Protein AF-A0A925CNV4-F1 (afdb_monomer_lite)

Structure (mmCIF, N/CA/C/O backbone):
data_AF-A0A925CNV4-F1
#
_entry.id   AF-A0A925CNV4-F1
#
loop_
_atom_site.group_PDB
_atom_site.id
_atom_site.type_symbol
_atom_site.label_atom_id
_atom_site.label_alt_id
_atom_site.label_comp_id
_atom_site.label_asym_id
_atom_site.label_entity_id
_atom_site.label_seq_id
_atom_site.pdbx_PDB_ins_code
_atom_site.Cartn_x
_atom_site.Cartn_y
_atom_site.Cartn_z
_atom_site.occupancy
_atom_site.B_iso_or_equiv
_atom_site.auth_seq_id
_atom_site.auth_comp_id
_atom_site.auth_asym_id
_atom_site.auth_atom_id
_atom_site.pdbx_PDB_model_num
ATOM 1 N N . MET A 1 1 ? 43.389 -27.251 -29.820 1.00 46.66 1 MET A N 1
ATOM 2 C CA . MET A 1 1 ? 42.623 -26.073 -30.280 1.00 46.66 1 MET A CA 1
ATOM 3 C C . MET A 1 1 ? 41.495 -25.811 -29.284 1.00 46.66 1 MET A C 1
ATOM 5 O O . MET A 1 1 ? 40.632 -26.674 -29.190 1.00 46.66 1 MET A O 1
ATOM 9 N N . PRO A 1 2 ? 41.502 -24.724 -28.491 1.00 57.41 2 PRO A N 1
ATOM 10 C CA . PRO A 1 2 ? 40.373 -24.365 -27.634 1.00 57.41 2 PRO A CA 1
ATOM 11 C C . PRO A 1 2 ? 39.483 -23.304 -28.312 1.00 57.41 2 PRO A C 1
ATOM 13 O O . PRO A 1 2 ? 39.991 -22.350 -28.891 1.00 57.41 2 PRO A O 1
ATOM 16 N N . GLY A 1 3 ? 38.159 -23.454 -28.227 1.00 49.75 3 GLY A N 1
ATOM 17 C CA . GLY A 1 3 ? 37.179 -22.469 -28.708 1.00 49.75 3 GLY A CA 1
ATOM 18 C C . GLY A 1 3 ? 35.750 -23.004 -28.580 1.00 49.75 3 GLY A C 1
ATOM 19 O O . GLY A 1 3 ? 35.311 -23.772 -29.427 1.00 49.75 3 GLY A O 1
ATOM 20 N N . GLY A 1 4 ? 35.063 -22.682 -27.477 1.00 61.28 4 GLY A N 1
ATOM 21 C CA . GLY A 1 4 ? 33.735 -23.219 -27.134 1.00 61.28 4 GLY A CA 1
ATOM 22 C C . GLY A 1 4 ? 32.550 -22.405 -27.671 1.00 61.28 4 GLY A C 1
ATOM 23 O O . GLY A 1 4 ? 32.753 -21.427 -28.383 1.00 61.28 4 GLY A O 1
ATOM 24 N N . PRO A 1 5 ? 31.304 -22.733 -27.287 1.00 55.75 5 PRO A N 1
ATOM 25 C CA . PRO A 1 5 ? 30.198 -21.792 -27.372 1.00 55.75 5 PRO A CA 1
ATOM 26 C C . PRO A 1 5 ? 30.053 -21.033 -26.046 1.00 55.75 5 PRO A C 1
ATOM 28 O O . PRO A 1 5 ? 29.620 -21.579 -25.030 1.00 55.75 5 PRO A O 1
ATOM 31 N N . SER A 1 6 ? 30.409 -19.747 -26.068 1.00 64.50 6 SER A N 1
ATOM 32 C CA . SER A 1 6 ? 30.023 -18.791 -25.028 1.00 64.50 6 SER A CA 1
ATOM 33 C C . SER A 1 6 ? 28.496 -18.676 -25.035 1.00 64.50 6 SER A C 1
ATOM 35 O O . SER A 1 6 ? 27.905 -18.159 -25.984 1.00 64.50 6 SER A O 1
ATOM 37 N N . ALA A 1 7 ? 27.837 -19.241 -24.023 1.00 66.44 7 ALA A N 1
ATOM 38 C CA . ALA A 1 7 ? 26.388 -19.184 -23.905 1.00 66.44 7 ALA A CA 1
ATOM 39 C C . ALA A 1 7 ? 25.964 -17.737 -23.619 1.00 66.44 7 ALA A C 1
ATOM 41 O O . ALA A 1 7 ? 26.288 -17.181 -22.570 1.00 66.44 7 ALA A O 1
ATOM 42 N N . ALA A 1 8 ? 25.233 -17.131 -24.557 1.00 70.88 8 ALA A N 1
ATOM 43 C CA . ALA A 1 8 ? 24.659 -15.805 -24.378 1.00 70.88 8 ALA A CA 1
ATOM 44 C C . ALA A 1 8 ? 23.807 -15.766 -23.091 1.00 70.88 8 ALA A C 1
ATOM 46 O O . ALA A 1 8 ? 23.040 -16.707 -22.840 1.00 70.88 8 ALA A O 1
ATOM 47 N N . PRO A 1 9 ? 23.910 -14.706 -22.265 1.00 69.44 9 PRO A N 1
ATOM 48 C CA . PRO A 1 9 ? 23.113 -14.597 -21.053 1.00 69.44 9 PRO A CA 1
ATOM 49 C C . PRO A 1 9 ? 21.632 -14.609 -21.437 1.00 69.44 9 PRO A C 1
ATOM 51 O O . PRO A 1 9 ? 21.142 -13.714 -22.128 1.00 69.44 9 PRO A O 1
ATOM 54 N N . ARG A 1 10 ? 20.907 -15.649 -21.009 1.00 70.75 10 ARG A N 1
ATOM 55 C CA . ARG A 1 10 ? 19.459 -15.737 -21.221 1.00 70.75 10 ARG A CA 1
ATOM 56 C C . ARG A 1 10 ? 18.827 -14.550 -20.512 1.00 70.75 10 ARG A C 1
ATOM 58 O O . ARG A 1 10 ? 18.909 -14.437 -19.289 1.00 70.75 10 ARG A O 1
ATOM 65 N N . ARG A 1 11 ? 18.206 -13.665 -21.289 1.00 67.56 11 ARG A N 1
ATOM 66 C CA . ARG A 1 11 ? 17.430 -12.540 -20.775 1.00 67.56 11 ARG A CA 1
ATOM 67 C C . ARG A 1 11 ? 16.337 -13.133 -19.891 1.00 67.56 11 ARG A C 1
ATOM 69 O O . ARG A 1 11 ? 15.421 -13.780 -20.395 1.00 67.56 11 ARG A O 1
ATOM 76 N N . ARG A 1 12 ? 16.479 -12.999 -18.570 1.00 66.62 12 ARG A N 1
ATOM 77 C CA . ARG A 1 12 ? 15.435 -13.410 -17.632 1.00 66.62 12 ARG A CA 1
ATOM 78 C C . ARG A 1 12 ? 14.182 -12.634 -18.049 1.00 66.62 12 ARG A C 1
ATOM 80 O O . ARG A 1 12 ? 14.290 -11.410 -18.190 1.00 66.62 12 ARG A O 1
ATOM 87 N N . PRO A 1 13 ? 13.045 -13.300 -18.320 1.00 58.84 13 PRO A N 1
ATOM 88 C CA . PRO A 1 13 ? 11.787 -12.593 -18.502 1.00 58.84 13 PRO A CA 1
ATOM 89 C C . PRO A 1 13 ? 11.647 -11.605 -17.342 1.00 58.84 13 PRO A C 1
ATOM 91 O O . PRO A 1 13 ? 12.041 -11.976 -16.226 1.00 58.84 13 PRO A O 1
ATOM 94 N N . PRO A 1 14 ? 11.185 -10.362 -17.580 1.00 62.16 14 PRO A N 1
ATOM 95 C CA . PRO A 1 14 ? 10.921 -9.438 -16.488 1.00 62.16 14 PRO A CA 1
ATOM 96 C C . PRO A 1 14 ? 10.114 -10.216 -15.464 1.00 62.16 14 PRO A C 1
ATOM 98 O O . PRO A 1 14 ? 9.104 -10.811 -15.844 1.00 62.16 14 PRO A O 1
ATOM 101 N N . ALA A 1 15 ? 10.623 -10.316 -14.233 1.00 61.41 15 ALA A N 1
ATOM 102 C CA . ALA A 1 15 ? 9.878 -10.945 -13.160 1.00 61.41 15 ALA A CA 1
ATOM 103 C C . ALA A 1 15 ? 8.501 -10.293 -13.205 1.00 61.41 15 ALA A C 1
ATOM 105 O O . ALA A 1 15 ? 8.393 -9.064 -13.102 1.00 61.41 15 ALA A O 1
ATOM 106 N N . ASP A 1 16 ? 7.484 -11.092 -13.506 1.00 62.94 16 ASP A N 1
ATOM 107 C CA . ASP A 1 16 ? 6.114 -10.650 -13.431 1.00 62.94 16 ASP A CA 1
ATOM 108 C C . ASP A 1 16 ? 5.989 -9.966 -12.080 1.00 62.94 16 ASP A C 1
ATOM 110 O O . ASP A 1 16 ? 6.377 -10.517 -11.051 1.00 62.94 16 ASP A O 1
ATOM 114 N N . SER A 1 17 ? 5.651 -8.682 -12.115 1.00 75.81 17 SER A N 1
ATOM 115 C CA . SER A 1 17 ? 5.855 -7.807 -10.971 1.00 75.81 17 SER A CA 1
ATOM 116 C C . SER A 1 17 ? 4.741 -8.086 -9.966 1.00 75.81 17 SER A C 1
ATOM 118 O O . SER A 1 17 ? 3.717 -7.411 -9.913 1.00 75.81 17 SER A O 1
ATOM 120 N N . VAL A 1 18 ? 4.888 -9.200 -9.251 1.00 88.44 18 VAL A N 1
ATOM 121 C CA . VAL A 1 18 ? 3.959 -9.671 -8.236 1.00 88.44 18 VAL A CA 1
ATOM 122 C C . VAL A 1 18 ? 4.229 -8.874 -6.972 1.00 88.44 18 VAL A C 1
ATOM 124 O O . VAL A 1 18 ? 5.335 -8.877 -6.434 1.00 88.44 18 VAL A O 1
ATOM 127 N N . GLY A 1 19 ? 3.196 -8.190 -6.498 1.00 90.69 19 GLY A N 1
ATOM 128 C CA . GLY A 1 19 ? 3.217 -7.383 -5.291 1.00 90.69 19 GLY A CA 1
ATOM 129 C C . GLY A 1 19 ? 2.173 -7.842 -4.281 1.00 90.69 19 GLY A C 1
ATOM 130 O O . GLY A 1 19 ? 1.334 -8.708 -4.550 1.00 90.69 19 GLY A O 1
ATOM 131 N N . THR A 1 20 ? 2.224 -7.228 -3.105 1.00 93.88 20 THR A N 1
ATOM 132 C CA . THR A 1 20 ? 1.165 -7.314 -2.100 1.00 93.88 20 THR A CA 1
ATOM 133 C C . THR A 1 20 ? 0.684 -5.904 -1.808 1.00 93.88 20 THR A C 1
ATOM 135 O O . THR A 1 20 ? 1.500 -5.040 -1.490 1.00 93.88 20 THR A O 1
ATOM 138 N N . ILE A 1 21 ? -0.623 -5.680 -1.900 1.00 93.81 21 ILE A N 1
ATOM 139 C CA . ILE A 1 21 ? -1.257 -4.474 -1.366 1.00 93.81 21 ILE A CA 1
ATOM 140 C C . ILE A 1 21 ? -1.969 -4.818 -0.064 1.00 93.81 21 ILE A C 1
ATOM 142 O O . ILE A 1 21 ? -2.360 -5.965 0.153 1.00 93.81 21 ILE A O 1
ATOM 146 N N . TRP A 1 22 ? -2.164 -3.815 0.780 1.00 95.25 22 TRP A N 1
ATOM 147 C CA . TRP A 1 22 ? -2.925 -3.952 2.013 1.00 95.25 22 TRP A CA 1
ATOM 148 C C . TRP A 1 22 ? -4.227 -3.176 1.883 1.00 95.25 22 TRP A C 1
ATOM 150 O O . TRP A 1 22 ? -4.221 -1.996 1.517 1.00 95.25 22 TRP A O 1
ATOM 160 N N . VAL A 1 23 ? -5.334 -3.854 2.165 1.00 95.38 23 VAL A N 1
ATOM 161 C CA . VAL A 1 23 ? -6.681 -3.284 2.142 1.00 95.38 23 VAL A CA 1
ATOM 162 C C . VAL A 1 23 ? -7.215 -3.247 3.564 1.00 95.38 23 VAL A C 1
ATOM 164 O O . VAL A 1 23 ? -7.006 -4.184 4.330 1.00 95.38 23 VAL A O 1
ATOM 167 N N . VAL A 1 24 ? -7.891 -2.161 3.921 1.00 94.56 24 VAL A N 1
ATOM 168 C CA . VAL A 1 24 ? -8.647 -2.069 5.169 1.00 94.56 24 VAL A CA 1
ATOM 169 C C . VAL A 1 24 ? -10.015 -2.708 4.942 1.00 94.56 24 VAL A C 1
ATOM 171 O O . VAL A 1 24 ? -10.763 -2.273 4.062 1.00 94.56 24 VAL A O 1
ATOM 174 N N . ASP A 1 25 ? -10.319 -3.753 5.705 1.00 89.81 25 ASP A N 1
ATOM 175 C CA . ASP A 1 25 ? -11.601 -4.450 5.648 1.00 89.81 25 ASP A CA 1
ATOM 176 C C . ASP A 1 25 ? -12.726 -3.668 6.359 1.00 89.81 25 ASP A C 1
ATOM 178 O O . ASP A 1 25 ? -12.524 -2.590 6.926 1.00 89.81 25 ASP A O 1
ATOM 182 N N . SER A 1 26 ? -13.944 -4.215 6.341 1.00 88.62 26 SER A N 1
ATOM 183 C CA . SER A 1 26 ? -15.113 -3.587 6.972 1.00 88.62 26 SER A CA 1
ATOM 184 C C . SER A 1 26 ? -15.013 -3.470 8.495 1.00 8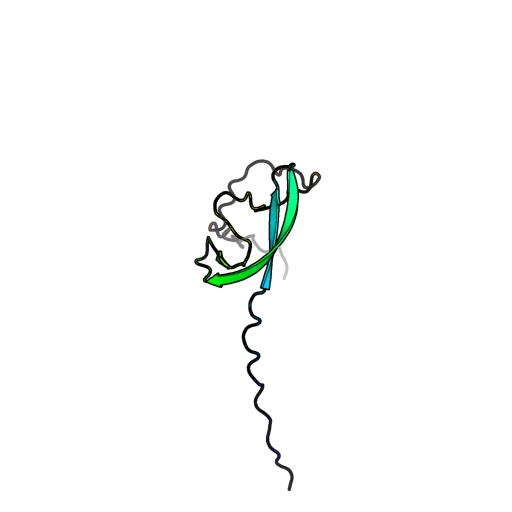8.62 26 SER A C 1
ATOM 186 O O . SER A 1 26 ? -15.769 -2.708 9.092 1.00 88.62 26 SER A O 1
ATOM 188 N N . VAL A 1 27 ? -14.116 -4.227 9.130 1.00 92.19 27 VAL A N 1
ATOM 189 C CA . VAL A 1 27 ? -13.875 -4.197 10.579 1.00 92.19 27 VAL A CA 1
ATOM 190 C C . VAL A 1 27 ? -12.616 -3.399 10.938 1.00 92.19 27 VAL A C 1
ATOM 192 O O . VAL A 1 27 ? -12.213 -3.379 12.100 1.00 92.19 27 VAL A O 1
ATOM 195 N N . GLY A 1 28 ? -12.010 -2.709 9.965 1.00 92.06 28 GLY A N 1
ATOM 196 C CA . GLY A 1 28 ? -10.853 -1.840 10.168 1.00 92.06 28 GLY A CA 1
ATOM 197 C C . GLY A 1 28 ? -9.510 -2.570 10.250 1.00 92.06 28 GLY A C 1
ATOM 198 O O . GLY A 1 28 ? -8.530 -1.976 10.701 1.00 92.06 28 GLY A O 1
ATOM 199 N N . ARG A 1 29 ? -9.429 -3.841 9.847 1.00 94.19 29 ARG A N 1
ATOM 200 C CA . ARG A 1 29 ? -8.187 -4.630 9.860 1.00 94.19 29 ARG A CA 1
ATOM 201 C C . ARG A 1 29 ? -7.509 -4.636 8.496 1.00 94.19 29 ARG A C 1
ATOM 203 O O . ARG A 1 29 ? -8.147 -4.473 7.462 1.00 94.19 29 ARG A O 1
ATOM 210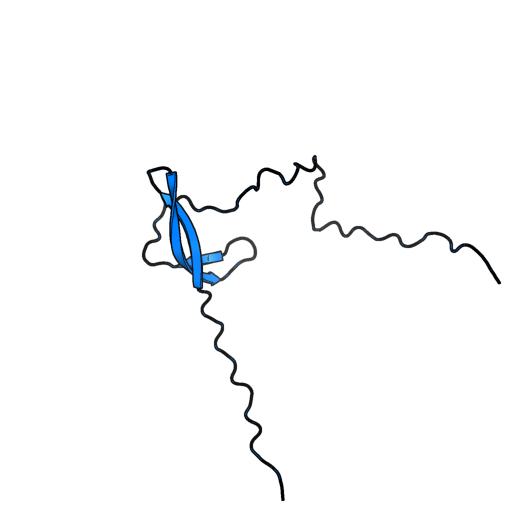 N N . LEU A 1 30 ? -6.194 -4.849 8.509 1.00 94.38 30 LEU A N 1
ATOM 211 C CA . LEU A 1 30 ? -5.386 -4.963 7.300 1.00 94.38 30 LEU A CA 1
ATOM 212 C C . LEU A 1 30 ? -5.450 -6.385 6.738 1.00 94.38 30 LEU A C 1
ATOM 214 O O . LEU A 1 30 ? -4.995 -7.333 7.378 1.00 94.38 30 LEU A O 1
ATOM 218 N N . ALA A 1 31 ? -5.952 -6.507 5.514 1.00 94.19 31 ALA A N 1
ATOM 219 C CA . ALA A 1 31 ? -5.966 -7.735 4.736 1.00 94.19 31 ALA A CA 1
ATOM 220 C C . ALA A 1 31 ? -4.935 -7.647 3.591 1.00 94.19 31 ALA A C 1
ATOM 222 O O . ALA A 1 31 ? -4.975 -6.694 2.802 1.00 94.19 31 ALA A O 1
ATOM 223 N N . PRO A 1 32 ? -3.993 -8.602 3.479 1.00 94.38 32 PRO A N 1
ATOM 224 C CA . PRO A 1 32 ? -3.052 -8.640 2.368 1.00 94.38 32 PRO A CA 1
ATOM 225 C C . PRO A 1 32 ? -3.715 -9.205 1.106 1.00 94.38 32 PRO A C 1
ATOM 227 O O . PRO A 1 32 ? -4.304 -10.283 1.133 1.00 94.38 32 PRO A O 1
ATOM 230 N N . HIS A 1 33 ? -3.536 -8.528 -0.027 1.00 93.75 33 HIS A N 1
ATOM 231 C CA . HIS A 1 33 ? -3.981 -8.991 -1.342 1.00 93.75 33 HIS A CA 1
ATOM 232 C C . HIS A 1 33 ? -2.799 -9.116 -2.299 1.00 93.75 33 HIS A C 1
ATOM 234 O O . HIS A 1 33 ? -2.030 -8.171 -2.496 1.00 93.75 33 HIS A O 1
ATOM 240 N N . ARG A 1 34 ? -2.667 -10.288 -2.927 1.00 93.81 34 ARG A N 1
ATOM 241 C CA . ARG A 1 34 ? -1.683 -10.516 -3.989 1.00 93.81 34 ARG A CA 1
ATOM 242 C C . ARG A 1 34 ? -2.154 -9.872 -5.283 1.00 93.81 34 ARG A C 1
ATOM 244 O O . ARG A 1 34 ? -3.281 -10.091 -5.721 1.00 93.81 34 ARG A O 1
ATOM 251 N N . VAL A 1 35 ? -1.266 -9.105 -5.902 1.00 93.81 35 VAL A N 1
ATOM 252 C CA . VAL A 1 35 ? -1.550 -8.376 -7.139 1.00 93.81 35 VAL A CA 1
ATOM 253 C C . VAL A 1 35 ? -0.406 -8.518 -8.125 1.00 93.81 35 VAL A C 1
ATOM 255 O O . VAL A 1 35 ? 0.726 -8.820 -7.751 1.00 93.81 35 VAL A O 1
ATOM 258 N N . ARG A 1 36 ? -0.698 -8.253 -9.392 1.00 92.94 36 ARG A N 1
ATOM 259 C CA . ARG A 1 36 ? 0.299 -8.058 -10.443 1.00 92.94 36 ARG A CA 1
ATOM 260 C C . ARG A 1 36 ? 0.284 -6.589 -10.829 1.00 92.94 36 ARG A C 1
ATOM 262 O O . ARG A 1 36 ? -0.781 -6.053 -11.157 1.00 92.94 36 ARG A O 1
ATOM 269 N N . THR A 1 37 ? 1.439 -5.941 -10.768 1.00 92.19 37 THR A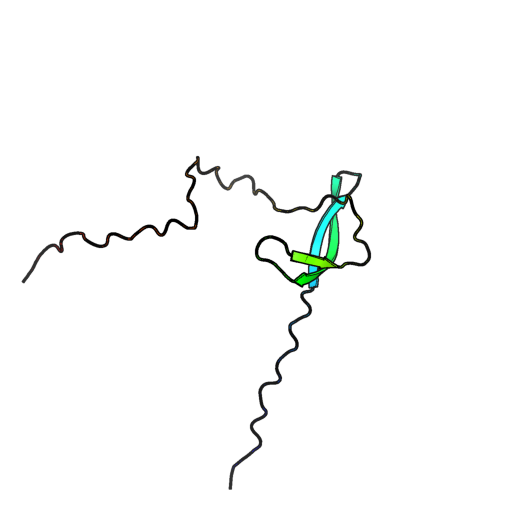 N 1
ATOM 270 C CA . THR A 1 37 ? 1.588 -4.565 -11.236 1.00 92.19 37 THR A CA 1
ATOM 271 C C . THR A 1 37 ? 1.783 -4.557 -12.749 1.00 92.19 37 THR A C 1
ATOM 273 O O . THR A 1 37 ? 2.501 -5.389 -13.305 1.00 92.19 37 THR A O 1
ATOM 276 N N . GLY A 1 38 ? 1.097 -3.635 -13.412 1.00 89.94 38 GLY A N 1
ATOM 277 C CA . GLY A 1 38 ? 1.166 -3.392 -14.845 1.00 89.94 38 GLY A CA 1
ATOM 278 C C . GLY A 1 38 ? 1.940 -2.114 -15.148 1.00 89.94 38 GLY A C 1
ATOM 279 O O . GLY A 1 38 ? 2.971 -1.835 -14.537 1.00 89.94 38 GLY A O 1
ATOM 280 N N . ILE A 1 39 ? 1.428 -1.336 -16.100 1.00 91.25 39 ILE A N 1
ATOM 281 C CA . ILE A 1 39 ? 2.047 -0.085 -16.545 1.00 91.25 39 ILE A CA 1
ATOM 282 C C . ILE A 1 39 ? 1.999 0.955 -15.415 1.00 91.25 39 ILE A C 1
ATOM 284 O O . ILE A 1 39 ? 1.007 1.060 -14.690 1.00 91.25 39 ILE A O 1
ATOM 288 N N . ASN A 1 40 ? 3.079 1.721 -15.276 1.00 90.44 40 ASN A N 1
ATOM 289 C CA . ASN A 1 40 ? 3.193 2.858 -14.371 1.00 90.44 40 ASN A CA 1
ATOM 290 C C . ASN A 1 40 ? 3.394 4.131 -15.209 1.00 90.44 40 ASN A C 1
ATOM 292 O O . ASN A 1 40 ? 4.252 4.148 -16.090 1.00 90.44 40 ASN A O 1
ATOM 296 N N . ASP A 1 41 ? 2.589 5.164 -14.960 1.00 88.88 41 ASP A N 1
ATOM 297 C CA . ASP A 1 41 ? 2.597 6.442 -15.695 1.00 88.88 41 ASP A CA 1
ATOM 298 C C . ASP A 1 41 ? 3.386 7.563 -14.978 1.00 88.88 41 ASP A C 1
ATOM 300 O O . ASP A 1 41 ? 3.324 8.731 -15.357 1.00 88.88 41 ASP A O 1
ATOM 304 N N . GLY A 1 42 ? 4.135 7.213 -13.931 1.00 90.38 42 GLY A N 1
ATOM 305 C CA . GLY A 1 42 ? 4.887 8.117 -13.061 1.00 90.38 42 GLY A CA 1
ATOM 306 C C . GLY A 1 42 ? 4.123 8.556 -11.810 1.00 90.38 42 GLY A C 1
ATOM 307 O O . GLY A 1 42 ? 4.753 8.951 -10.829 1.00 90.38 42 GLY A O 1
ATOM 308 N N . GLN A 1 43 ? 2.792 8.452 -11.797 1.00 90.94 43 GLN A N 1
ATOM 309 C CA . GLN A 1 43 ? 1.957 8.823 -10.644 1.00 90.94 43 GLN A CA 1
ATOM 310 C C . GLN A 1 43 ? 1.083 7.670 -10.148 1.00 90.94 43 GLN A C 1
ATOM 312 O O . GLN A 1 43 ? 0.791 7.567 -8.955 1.00 90.94 43 GLN A O 1
ATOM 317 N N . LYS A 1 44 ? 0.656 6.795 -11.053 1.00 91.12 44 LYS A N 1
ATOM 318 C CA . LYS A 1 44 ? -0.242 5.675 -10.811 1.00 91.12 44 LYS A CA 1
ATOM 319 C C . LYS A 1 44 ? 0.336 4.421 -11.445 1.00 91.12 44 LYS A C 1
ATOM 321 O O . LYS A 1 44 ? 0.921 4.436 -12.523 1.00 91.12 44 LYS A O 1
ATOM 326 N N . THR A 1 45 ? 0.161 3.306 -10.747 1.00 91.19 45 THR A N 1
ATOM 327 C CA . THR A 1 45 ? 0.492 1.976 -11.259 1.00 91.19 45 THR A CA 1
ATOM 328 C C . THR A 1 45 ? -0.798 1.212 -11.467 1.00 91.19 45 THR A C 1
ATOM 330 O O . THR A 1 45 ? -1.617 1.118 -10.551 1.00 91.19 45 THR A O 1
ATOM 333 N N . GLN A 1 46 ? -0.978 0.640 -12.652 1.00 92.19 46 GLN A N 1
ATOM 334 C CA . GLN A 1 46 ? -2.057 -0.306 -12.877 1.00 92.19 46 GLN A CA 1
ATOM 335 C C . GLN A 1 46 ? -1.826 -1.545 -12.010 1.00 92.19 46 GLN A C 1
ATOM 337 O O . GLN A 1 46 ? -0.736 -2.114 -11.997 1.00 92.19 46 GLN A O 1
ATOM 342 N N . ILE A 1 47 ? -2.866 -1.998 -11.320 1.00 92.31 47 ILE A N 1
ATOM 343 C CA . ILE A 1 47 ? -2.839 -3.234 -10.542 1.00 92.31 47 ILE A CA 1
ATOM 344 C C . ILE A 1 47 ? -3.965 -4.149 -10.995 1.00 92.31 47 ILE A C 1
ATOM 346 O O . ILE A 1 47 ? -5.080 -3.707 -11.263 1.00 92.31 47 ILE A O 1
ATOM 350 N N . THR A 1 48 ? -3.656 -5.436 -11.092 1.00 92.75 48 THR A N 1
ATOM 351 C CA . THR A 1 48 ? -4.632 -6.482 -11.401 1.00 92.75 48 THR A CA 1
ATOM 352 C C . THR A 1 48 ? -4.549 -7.573 -10.345 1.00 92.75 48 THR A C 1
ATOM 354 O O . THR A 1 48 ? -3.465 -7.951 -9.898 1.00 92.75 48 THR A O 1
ATOM 357 N N . GLY A 1 49 ? -5.702 -8.065 -9.915 1.00 90.81 49 GLY A N 1
ATOM 358 C CA . GLY 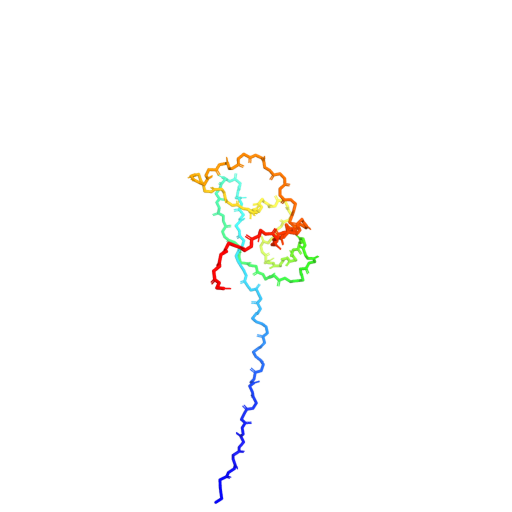A 1 49 ? -5.824 -9.097 -8.896 1.00 90.81 49 GLY A CA 1
ATOM 359 C C . GLY A 1 49 ? -7.226 -9.684 -8.948 1.00 90.81 49 GLY A C 1
ATOM 360 O O . GLY A 1 49 ? -8.159 -9.005 -9.371 1.00 90.81 49 GLY A O 1
ATOM 361 N N . ARG A 1 50 ? -7.365 -10.953 -8.562 1.00 89.12 50 ARG A N 1
ATOM 362 C CA . ARG A 1 50 ? -8.638 -11.683 -8.646 1.00 89.12 50 ARG A CA 1
ATOM 363 C C . ARG A 1 50 ? -9.717 -11.079 -7.746 1.00 89.12 50 ARG A C 1
ATOM 365 O O . ARG A 1 50 ? -10.872 -11.018 -8.144 1.00 89.12 50 ARG A O 1
ATOM 372 N N . ASP A 1 51 ? -9.313 -10.610 -6.571 1.00 88.69 51 ASP A N 1
ATOM 373 C CA . ASP A 1 51 ? -10.229 -10.222 -5.496 1.00 88.69 51 ASP A CA 1
ATOM 374 C C . ASP A 1 51 ? -10.292 -8.700 -5.303 1.00 88.69 51 ASP A C 1
ATOM 376 O O . ASP A 1 51 ? -10.645 -8.227 -4.228 1.00 88.69 51 ASP A O 1
ATOM 380 N N . LEU A 1 52 ? -9.908 -7.916 -6.317 1.00 91.12 52 LEU A N 1
ATOM 381 C CA . LEU A 1 52 ? -9.973 -6.455 -6.262 1.00 91.12 52 LEU A CA 1
ATOM 382 C C . LEU A 1 52 ? -11.327 -5.968 -6.773 1.00 91.12 52 LEU A C 1
ATOM 384 O O . LEU A 1 52 ? -11.695 -6.231 -7.917 1.00 91.12 52 LEU A O 1
ATOM 388 N N . VAL A 1 53 ? -12.035 -5.202 -5.945 1.00 92.62 53 VAL A N 1
ATOM 389 C CA . VAL A 1 53 ? -13.294 -4.550 -6.326 1.00 92.62 53 VAL A CA 1
ATOM 390 C C . VAL A 1 53 ? -13.236 -3.051 -6.058 1.00 92.62 53 VAL A C 1
ATOM 392 O O . VAL A 1 53 ? -12.459 -2.569 -5.229 1.00 92.62 53 VAL A O 1
ATOM 395 N N . ALA A 1 54 ? -14.074 -2.297 -6.767 1.00 90.94 54 ALA A N 1
ATOM 396 C CA . ALA A 1 54 ? -14.202 -0.864 -6.547 1.00 90.94 54 ALA A CA 1
ATOM 397 C C . ALA A 1 54 ? -14.671 -0.564 -5.111 1.00 90.94 54 ALA A C 1
ATOM 399 O O . ALA A 1 54 ? -15.498 -1.277 -4.551 1.00 90.94 54 ALA A O 1
ATOM 400 N N . GLY A 1 55 ? -14.141 0.510 -4.519 1.00 91.69 55 GLY A N 1
ATOM 401 C CA . GLY A 1 55 ? -14.510 0.961 -3.171 1.00 91.69 55 GLY A CA 1
ATOM 402 C C . GLY A 1 55 ? -13.651 0.405 -2.030 1.00 91.69 55 GLY A C 1
ATOM 403 O O . GLY A 1 55 ? -13.731 0.930 -0.919 1.00 91.69 55 GLY A O 1
ATOM 404 N N . MET A 1 56 ? -12.784 -0.580 -2.290 1.00 93.56 56 MET A N 1
ATOM 405 C CA . MET A 1 56 ? -11.795 -1.048 -1.313 1.00 93.56 56 MET A CA 1
ATOM 406 C C . MET A 1 56 ? -10.875 0.091 -0.849 1.00 93.56 56 MET A C 1
ATOM 408 O O . MET A 1 56 ? -10.412 0.913 -1.645 1.00 93.56 56 MET A O 1
ATOM 412 N N . LYS A 1 57 ? -10.582 0.133 0.452 1.00 93.94 57 LYS A N 1
ATOM 413 C CA . LYS A 1 57 ? -9.684 1.129 1.045 1.00 93.94 57 LYS A CA 1
ATOM 414 C C . LYS A 1 57 ? -8.256 0.602 1.032 1.00 93.94 57 LYS A C 1
ATOM 416 O O . LYS A 1 57 ? -7.904 -0.244 1.844 1.00 93.94 57 LYS A O 1
ATOM 421 N N . VAL A 1 58 ? -7.441 1.094 0.106 1.00 94.00 58 VAL A N 1
ATOM 422 C CA . VAL A 1 58 ? -6.035 0.688 -0.032 1.00 94.00 58 VAL A CA 1
ATOM 423 C C . VAL A 1 58 ? -5.141 1.574 0.830 1.00 94.00 58 VAL A C 1
ATOM 425 O O . VAL A 1 58 ? -5.289 2.797 0.840 1.00 94.00 58 VAL A O 1
ATOM 428 N N . VAL A 1 59 ? -4.186 0.965 1.527 1.00 93.81 59 VAL A N 1
ATOM 429 C CA . VAL A 1 59 ? -3.158 1.696 2.276 1.00 93.81 59 VAL A CA 1
ATOM 430 C C . VAL A 1 59 ? -2.091 2.219 1.312 1.00 93.81 59 VAL A C 1
ATOM 432 O O . VAL A 1 59 ? -1.451 1.438 0.613 1.00 93.81 59 VAL A O 1
ATOM 435 N N . ILE A 1 60 ? -1.883 3.539 1.293 1.00 90.50 60 ILE A N 1
ATOM 436 C CA . ILE A 1 60 ? -0.900 4.216 0.421 1.00 90.50 60 ILE A CA 1
ATOM 437 C C . ILE A 1 60 ? 0.393 4.626 1.142 1.00 90.50 60 ILE A C 1
ATOM 439 O O . ILE A 1 60 ? 1.341 5.074 0.507 1.00 90.50 60 ILE A O 1
ATOM 443 N N . GLY A 1 61 ? 0.442 4.482 2.466 1.00 87.12 61 GLY A N 1
ATOM 444 C CA . GLY A 1 61 ? 1.601 4.821 3.282 1.00 87.12 61 GLY A CA 1
ATOM 445 C C . GLY A 1 61 ? 1.359 4.491 4.751 1.00 87.12 61 GLY A C 1
ATOM 446 O O . GLY A 1 61 ? 0.216 4.344 5.181 1.00 87.12 61 GLY A O 1
ATOM 447 N N . ALA A 1 62 ? 2.440 4.374 5.515 1.00 85.31 62 ALA A N 1
ATOM 448 C CA . ALA A 1 62 ? 2.403 4.207 6.961 1.00 85.31 62 ALA A CA 1
ATOM 449 C C . ALA A 1 62 ? 3.260 5.300 7.602 1.00 85.31 62 ALA A C 1
ATOM 451 O O . ALA A 1 62 ? 4.393 5.531 7.177 1.00 85.31 62 ALA A O 1
ATOM 452 N N . ALA A 1 63 ? 2.720 5.973 8.615 1.00 80.88 63 ALA A N 1
ATOM 453 C CA . ALA A 1 63 ? 3.487 6.895 9.437 1.00 80.88 63 ALA A CA 1
ATOM 454 C C . ALA A 1 63 ? 4.088 6.119 10.614 1.00 80.88 63 ALA A C 1
ATOM 456 O O . ALA A 1 63 ? 3.367 5.453 11.356 1.00 80.88 63 ALA A O 1
ATOM 457 N N . VAL A 1 64 ? 5.404 6.206 10.795 1.00 75.44 64 VAL A N 1
ATOM 458 C CA . VAL A 1 64 ? 6.064 5.711 12.006 1.00 75.44 64 VAL A CA 1
ATOM 459 C C . VAL A 1 64 ? 6.035 6.844 13.027 1.00 75.44 64 VAL A C 1
ATOM 461 O O . VAL A 1 64 ? 6.700 7.863 12.844 1.00 75.44 64 VAL A O 1
ATOM 464 N N . ALA A 1 65 ? 5.247 6.690 14.093 1.00 60.78 65 ALA A N 1
ATOM 465 C CA . ALA A 1 65 ? 5.253 7.639 15.201 1.00 60.78 65 ALA A CA 1
ATOM 466 C C . ALA A 1 65 ? 6.649 7.630 15.855 1.00 60.78 65 ALA A C 1
ATOM 468 O O . ALA A 1 65 ? 7.053 6.625 16.435 1.00 60.78 65 ALA A O 1
ATOM 469 N N . GLY A 1 66 ? 7.403 8.722 15.693 1.00 57.91 66 GLY A N 1
ATOM 470 C CA . GLY A 1 66 ? 8.792 8.849 16.161 1.00 57.91 66 GLY A CA 1
ATOM 471 C C . GLY A 1 66 ? 9.775 9.393 15.118 1.00 57.91 66 GLY A C 1
ATOM 472 O O . GLY A 1 66 ? 10.847 9.863 15.489 1.00 57.91 66 GLY A O 1
ATOM 473 N N . ALA A 1 67 ? 9.409 9.422 13.833 1.00 54.16 67 ALA A N 1
ATOM 474 C CA . ALA A 1 67 ? 10.067 10.303 12.871 1.00 54.16 67 ALA A CA 1
ATOM 475 C C . ALA A 1 67 ? 9.463 11.702 13.049 1.00 54.16 67 ALA A C 1
ATOM 477 O O . ALA A 1 67 ? 8.317 11.934 12.669 1.00 54.16 67 ALA A O 1
ATOM 478 N N . GLY A 1 68 ? 10.187 12.595 13.728 1.00 44.62 68 GLY A N 1
ATOM 479 C CA . GLY A 1 68 ? 9.714 13.943 14.029 1.00 44.62 68 GLY A CA 1
ATOM 480 C C . GLY A 1 68 ? 9.162 14.644 12.789 1.00 44.62 68 GLY A C 1
ATOM 481 O O . GLY A 1 68 ? 9.759 14.596 11.714 1.00 44.62 68 GLY A O 1
ATOM 482 N N . THR A 1 69 ? 8.019 15.306 12.955 1.00 47.59 69 THR A N 1
ATOM 483 C CA . THR A 1 69 ? 7.482 16.279 12.008 1.00 47.59 69 THR A CA 1
ATOM 484 C C . THR A 1 69 ? 8.525 17.380 11.830 1.00 47.59 69 THR A C 1
ATOM 486 O O . THR A 1 69 ? 8.561 18.339 12.600 1.00 47.59 69 THR A O 1
ATOM 489 N N . ALA A 1 70 ? 9.418 17.233 10.850 1.00 48.19 70 ALA A N 1
ATOM 490 C CA . ALA A 1 70 ? 10.242 18.339 10.399 1.00 48.19 70 ALA A CA 1
ATOM 491 C C . ALA A 1 70 ? 9.271 19.408 9.886 1.00 48.19 70 ALA A C 1
ATOM 493 O O . ALA A 1 70 ? 8.558 19.201 8.902 1.00 48.19 70 ALA A O 1
ATOM 494 N N . GLY A 1 71 ? 9.175 20.497 10.649 1.00 44.09 71 GLY A N 1
ATOM 495 C CA . GLY A 1 71 ? 8.355 21.654 10.335 1.00 44.09 71 GLY A CA 1
ATOM 496 C C . GLY A 1 71 ? 8.595 22.132 8.906 1.00 44.09 71 GLY A C 1
ATOM 497 O O . GLY A 1 71 ? 9.674 21.954 8.343 1.00 44.09 71 GLY A O 1
ATOM 498 N N . GLY A 1 72 ? 7.541 22.701 8.328 1.00 55.16 72 GLY A N 1
ATOM 499 C CA . GLY A 1 72 ? 7.447 23.045 6.920 1.00 55.16 72 GLY A CA 1
ATOM 500 C C . GLY A 1 72 ? 8.694 23.715 6.347 1.00 55.16 72 GLY A C 1
ATOM 501 O O . GLY A 1 72 ? 9.034 24.844 6.682 1.00 55.16 72 GLY A O 1
ATOM 502 N N . ALA A 1 73 ? 9.291 23.036 5.379 1.00 51.97 73 ALA A N 1
ATOM 503 C CA . ALA A 1 73 ? 9.862 23.671 4.212 1.00 51.97 73 ALA A CA 1
ATOM 504 C C . ALA A 1 73 ? 9.279 22.921 3.016 1.00 51.97 73 ALA A C 1
ATOM 506 O O . ALA A 1 73 ? 9.467 21.711 2.885 1.00 51.97 73 ALA A O 1
ATOM 507 N N . THR A 1 74 ? 8.546 23.622 2.152 1.00 56.34 74 THR A N 1
ATOM 508 C CA . THR A 1 74 ? 8.227 23.142 0.805 1.00 56.34 74 THR A CA 1
ATOM 509 C C . THR A 1 74 ? 9.546 23.026 0.041 1.00 56.34 74 THR A C 1
ATOM 511 O O . THR A 1 74 ? 9.929 23.921 -0.707 1.00 56.34 74 THR A O 1
ATOM 514 N N . ALA A 1 75 ? 10.288 21.946 0.279 1.00 59.38 75 ALA A N 1
ATOM 515 C CA . ALA A 1 75 ? 11.467 21.584 -0.484 1.00 59.38 75 ALA A CA 1
ATOM 516 C C . ALA A 1 75 ? 10.967 20.939 -1.775 1.00 59.38 75 ALA A C 1
ATOM 518 O O . ALA A 1 75 ? 10.737 19.734 -1.860 1.00 59.38 75 ALA A O 1
ATOM 519 N N . ASN A 1 76 ? 10.687 21.789 -2.757 1.00 62.50 76 ASN A N 1
ATOM 520 C CA . ASN A 1 76 ? 10.261 21.368 -4.076 1.00 62.50 76 ASN A CA 1
ATOM 521 C C . ASN A 1 76 ? 11.384 20.492 -4.680 1.00 62.50 76 ASN A C 1
ATOM 523 O O . ASN A 1 76 ? 12.498 20.989 -4.836 1.00 62.50 76 ASN A O 1
ATOM 527 N N . PRO A 1 77 ? 11.150 19.210 -5.017 1.00 59.53 77 PRO A N 1
ATOM 528 C CA . PRO A 1 77 ? 12.201 18.281 -5.457 1.00 59.53 77 PRO A CA 1
ATOM 529 C C . PRO A 1 77 ? 12.830 18.651 -6.812 1.00 59.53 77 PRO A C 1
ATOM 531 O O . PRO A 1 77 ? 13.825 18.058 -7.219 1.00 59.53 77 PRO A O 1
ATOM 534 N N . PHE A 1 78 ? 12.271 19.652 -7.496 1.00 66.38 78 PHE A N 1
ATOM 535 C CA . PHE A 1 78 ? 12.826 20.259 -8.707 1.00 66.38 78 PHE A CA 1
ATOM 536 C C . PHE A 1 78 ? 13.755 21.446 -8.428 1.00 66.38 78 PHE A C 1
ATOM 538 O O . PHE A 1 78 ? 14.392 21.958 -9.347 1.00 66.38 78 PHE A O 1
ATOM 545 N N . GLN A 1 79 ? 13.863 21.894 -7.176 1.00 63.09 79 GLN A N 1
ATOM 546 C CA . GLN A 1 79 ? 14.849 22.893 -6.792 1.00 63.09 79 GLN A CA 1
ATOM 547 C C . GLN A 1 79 ? 16.193 22.193 -6.628 1.00 63.09 79 GLN A C 1
ATOM 549 O O . GLN A 1 79 ? 16.572 21.748 -5.546 1.00 63.09 79 GLN A O 1
ATOM 554 N N . GLN A 1 80 ? 16.928 22.098 -7.737 1.00 60.00 80 GLN A N 1
ATOM 555 C CA . GLN A 1 80 ? 18.368 21.908 -7.686 1.00 60.00 80 GLN A CA 1
ATOM 556 C C . GLN A 1 80 ? 18.927 23.031 -6.813 1.00 60.00 80 GLN A C 1
ATOM 558 O O . GLN A 1 80 ? 18.984 24.187 -7.230 1.00 60.00 80 GLN A O 1
ATOM 563 N N . THR A 1 81 ? 19.303 22.710 -5.575 1.00 62.84 81 THR A N 1
ATOM 564 C CA . THR A 1 81 ? 20.155 23.588 -4.782 1.00 62.84 81 THR A CA 1
ATOM 565 C C . THR A 1 81 ? 21.435 23.734 -5.578 1.00 62.84 81 THR A C 1
ATOM 567 O O . THR A 1 81 ? 22.278 22.834 -5.598 1.00 62.84 81 THR A O 1
ATOM 570 N N . GLN A 1 82 ? 21.538 24.850 -6.291 1.00 60.22 82 GLN A N 1
ATOM 571 C CA . GLN A 1 82 ? 22.763 25.297 -6.907 1.00 60.22 82 GLN A CA 1
ATOM 572 C C . GLN A 1 82 ? 23.782 25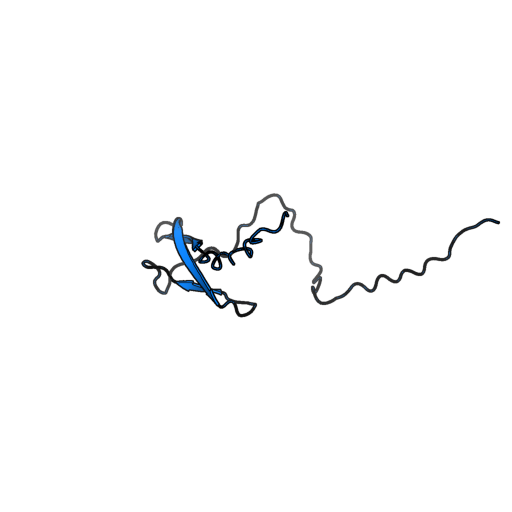.356 -5.776 1.00 60.22 82 GLN A C 1
ATOM 574 O O . GLN A 1 82 ? 23.756 26.252 -4.933 1.00 60.22 82 GLN A O 1
ATOM 579 N N . ARG A 1 83 ? 24.625 24.322 -5.690 1.00 56.75 83 ARG A N 1
ATOM 580 C CA . ARG A 1 83 ? 25.792 24.331 -4.825 1.00 56.75 83 ARG A CA 1
ATOM 581 C C . ARG A 1 83 ? 26.678 25.426 -5.390 1.00 56.75 83 ARG A C 1
ATOM 583 O O . ARG A 1 83 ? 27.472 25.179 -6.293 1.00 56.75 83 ARG A O 1
ATOM 590 N N . GLN A 1 84 ? 26.493 26.642 -4.889 1.00 51.53 84 GLN A N 1
ATOM 591 C CA . GLN A 1 84 ? 27.405 27.757 -5.066 1.00 51.53 84 GLN A CA 1
ATOM 592 C C . GLN A 1 84 ? 28.686 27.396 -4.303 1.00 51.53 84 GLN A C 1
ATOM 594 O O . GLN A 1 84 ? 28.959 27.871 -3.205 1.00 51.53 84 GLN A O 1
ATOM 599 N N . GLY A 1 85 ? 29.441 26.450 -4.862 1.00 52.97 85 GLY A N 1
ATOM 600 C CA . GLY A 1 85 ? 30.826 26.209 -4.517 1.00 52.97 85 GLY A CA 1
ATOM 601 C C . GLY A 1 85 ? 31.613 27.415 -5.001 1.00 52.97 85 GLY A C 1
ATOM 602 O O . GLY A 1 85 ? 31.879 27.551 -6.190 1.00 52.97 85 GLY A O 1
ATOM 603 N N . GLY A 1 86 ? 31.916 28.316 -4.078 1.00 55.44 86 GLY A N 1
ATOM 604 C CA . GLY A 1 86 ? 32.633 29.553 -4.363 1.00 55.44 86 GLY A CA 1
ATOM 605 C C . GLY A 1 86 ? 33.071 30.257 -3.087 1.00 55.44 86 GLY A C 1
ATOM 606 O O . GLY A 1 86 ? 32.915 31.464 -2.970 1.00 55.44 86 GLY A O 1
ATOM 607 N N . GLY A 1 87 ? 33.557 29.493 -2.105 1.00 49.97 87 GLY A N 1
ATOM 608 C CA . GLY A 1 87 ? 34.251 30.039 -0.940 1.00 49.97 87 GLY A CA 1
ATOM 609 C C . GLY A 1 87 ? 35.737 30.260 -1.267 1.00 49.97 87 GLY A C 1
ATOM 610 O O . GLY A 1 87 ? 36.345 29.351 -1.841 1.00 49.97 87 GLY A O 1
ATOM 611 N N . PRO A 1 88 ? 36.338 31.420 -0.939 1.00 54.41 88 PRO A N 1
ATOM 612 C CA . PRO A 1 88 ? 37.747 31.704 -1.215 1.00 54.41 88 PRO A CA 1
ATOM 613 C C . PRO A 1 88 ? 38.676 30.696 -0.525 1.00 54.41 88 PRO A C 1
ATOM 615 O O . PRO A 1 88 ? 38.511 30.398 0.656 1.00 54.41 88 PRO A O 1
ATOM 618 N N . ARG A 1 89 ? 39.659 30.175 -1.267 1.00 59.50 89 ARG A N 1
ATOM 619 C CA . ARG A 1 89 ? 40.690 29.259 -0.757 1.00 59.50 89 ARG A CA 1
ATOM 620 C C . ARG A 1 89 ? 41.618 29.991 0.227 1.00 59.50 89 ARG A C 1
ATOM 622 O O . ARG A 1 89 ? 42.247 30.965 -0.188 1.00 59.50 89 ARG A O 1
ATOM 629 N N . PRO A 1 90 ? 41.762 29.528 1.481 1.00 46.50 90 PRO A N 1
ATOM 630 C CA . PRO A 1 90 ? 42.761 30.046 2.408 1.00 46.50 90 PRO A CA 1
ATOM 631 C C . PRO A 1 90 ? 44.136 29.403 2.149 1.00 46.50 90 PRO A C 1
ATOM 633 O O . PRO A 1 90 ? 44.263 28.190 2.263 1.00 46.50 90 PRO A O 1
ATOM 636 N N . GLY A 1 91 ? 45.146 30.234 1.864 1.00 43.75 91 GLY A N 1
ATOM 637 C CA . GLY A 1 91 ? 46.538 30.069 2.316 1.00 43.75 91 GLY A CA 1
ATOM 638 C C . GLY A 1 91 ? 47.480 29.063 1.624 1.00 43.75 91 GLY A C 1
ATOM 639 O O . GLY A 1 91 ? 47.210 27.871 1.578 1.00 43.75 91 GLY A O 1
ATOM 640 N N . GLY A 1 92 ? 48.669 29.564 1.252 1.00 43.69 92 GLY A N 1
ATOM 641 C CA . GLY A 1 92 ? 49.957 28.914 1.555 1.00 43.69 92 GLY A CA 1
ATOM 642 C C . GLY A 1 92 ? 50.630 28.085 0.457 1.00 43.69 92 GLY A C 1
ATOM 643 O O . GLY A 1 92 ? 50.517 26.866 0.492 1.00 43.69 92 GLY A O 1
ATOM 644 N N . PHE A 1 93 ? 51.326 28.738 -0.484 1.00 44.38 93 PHE A N 1
ATOM 645 C CA . PHE A 1 93 ? 52.794 28.805 -0.664 1.00 44.38 93 PHE A CA 1
ATOM 646 C C . PHE A 1 93 ? 53.108 29.966 -1.616 1.00 44.38 93 PHE A C 1
ATOM 648 O O . PHE A 1 93 ? 52.299 30.182 -2.548 1.00 44.38 93 PHE A O 1
#

pLDDT: mean 74.53, std 18.02, range [43.69, 95.38]

Radius of gyration: 25.18 Å; chains: 1; bounding box: 68×58×46 Å

Sequence (93 aa):
MPGGPSAAPR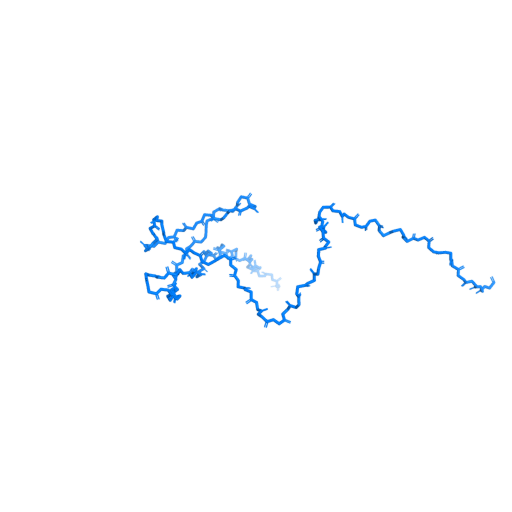RRPPADSVGTIWVVDSVGRLAPHRVRTGINDGQKTQITGRDLVAGMKVVIGAAVAGAGTAGGATANPFQQTQRQGGGPRPGGF

Secondary structure (DSSP, 8-state):
-----------PPP---EEEEEEE-TTS-EEEEEEEEEEE-SS-EEEE-TT--TT-EE------TTS---------TT--------PPPP---

Foldseek 3Di:
DDDDDPDDPPPDDPPQQWDWWWWQDPVRDTDIFIWGWDDDPPPDIDIDGDPDDPPTHTDPDDDDPPPDPPPDDPPPVPPPPPPPPDDDDDDDD